Protein AF-A0A3S5DPB2-F1 (afdb_monomer_lite)

Radius of gyration: 10.89 Å; chains: 1; bounding box: 21×26×28 Å

InterPro domains:
  IPR018541 FtsK gamma domain [PF09397] (2-49)
  IPR018541 FtsK gamma domain [SM00843] (2-52)
  IPR036388 Winged helix-like DNA-binding domain superfamily [G3DSA:1.10.10.10] (1-54)
  IPR036390 Winged helix DNA-binding domain superfamily [SSF46785] (2-51)
  IPR050206 FtsK/SpoIIIE/SftA cell division and DNA translocation [PTHR22683] (1-51)

Secondary structure (DSSP, 8-state):
-----EE-HHHHHHHHT--HHHHHHHHHHHHHTTSBPSPPTTS-EEB-SPPS--

Foldseek 3Di:
DDPPQKDALVVQCVVVVDDSVVSVVVVVVCCVVVQWDPQDPVRIIGGPDDDPDD

Sequence (54 aa):
MTEKRKASISGVQRQFRIGYNRAARIVEQMEAQGIVSEQGHNGNREVLAPPPFE

Structure (mmCIF, N/CA/C/O backbone):
data_AF-A0A3S5DPB2-F1
#
_entry.id   AF-A0A3S5DPB2-F1
#
loop_
_atom_site.group_PDB
_atom_site.id
_atom_site.type_symbol
_atom_site.label_atom_id
_atom_site.label_alt_id
_atom_site.label_comp_id
_atom_site.label_asym_id
_atom_site.label_entity_id
_atom_site.label_seq_id
_atom_site.pdbx_PDB_ins_code
_atom_s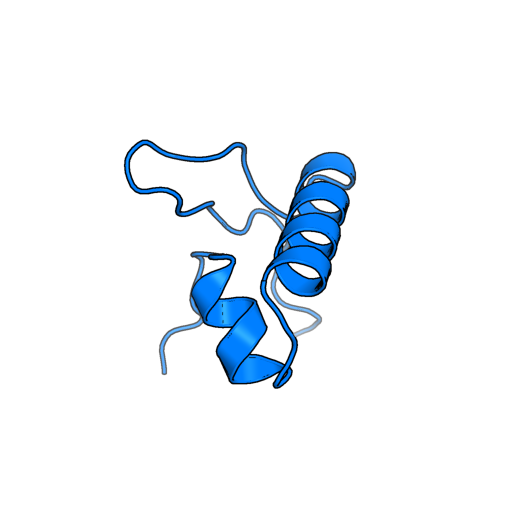ite.Cartn_x
_atom_site.Cartn_y
_atom_site.Cartn_z
_atom_site.occupancy
_atom_site.B_iso_or_equiv
_atom_site.auth_seq_id
_atom_site.auth_comp_id
_atom_site.auth_asym_id
_atom_site.auth_atom_id
_atom_site.pdbx_PDB_model_num
ATOM 1 N N . MET A 1 1 ? 3.974 17.982 -7.705 1.00 33.22 1 MET A N 1
ATOM 2 C CA . MET A 1 1 ? 4.560 17.494 -6.436 1.00 33.22 1 MET A CA 1
ATOM 3 C C . MET A 1 1 ? 4.292 16.006 -6.357 1.00 33.22 1 MET A C 1
ATOM 5 O O . MET A 1 1 ? 3.136 15.640 -6.247 1.00 33.22 1 MET A O 1
ATOM 9 N N . THR A 1 2 ? 5.342 15.205 -6.549 1.00 37.25 2 THR A N 1
ATOM 10 C CA . THR A 1 2 ? 5.369 13.730 -6.605 1.00 37.25 2 THR A CA 1
ATOM 11 C C . THR A 1 2 ? 4.016 13.020 -6.492 1.00 37.25 2 THR A C 1
ATOM 13 O O . THR A 1 2 ? 3.586 12.619 -5.412 1.00 37.25 2 THR A O 1
ATOM 16 N N . GLU A 1 3 ? 3.405 12.806 -7.657 1.00 52.09 3 GLU A N 1
ATOM 17 C CA . GLU A 1 3 ? 2.562 11.656 -7.977 1.00 52.09 3 GLU A CA 1
ATOM 18 C C . GLU A 1 3 ? 3.308 10.399 -7.525 1.00 52.09 3 GLU A C 1
ATOM 20 O O . GLU A 1 3 ? 4.144 9.852 -8.247 1.00 52.09 3 GLU A O 1
ATOM 25 N N . LYS A 1 4 ? 3.164 9.997 -6.260 1.00 59.50 4 LYS A N 1
ATOM 26 C CA . LYS A 1 4 ? 3.952 8.879 -5.748 1.00 59.50 4 LYS A CA 1
ATOM 27 C C . LYS A 1 4 ? 3.445 7.616 -6.429 1.00 59.50 4 LYS A C 1
ATOM 29 O O . LYS A 1 4 ? 2.542 6.960 -5.930 1.00 59.50 4 LYS A O 1
ATOM 34 N N . ARG A 1 5 ? 4.129 7.221 -7.504 1.00 71.31 5 ARG A N 1
ATOM 35 C CA . ARG A 1 5 ? 4.073 5.910 -8.174 1.00 71.31 5 ARG A CA 1
ATOM 36 C C . ARG A 1 5 ? 4.469 4.750 -7.242 1.00 71.31 5 ARG A C 1
ATOM 38 O O . ARG A 1 5 ? 4.757 3.657 -7.704 1.00 71.31 5 ARG A O 1
ATOM 45 N N . LYS A 1 6 ? 4.541 4.986 -5.926 1.00 77.88 6 LYS A N 1
ATOM 46 C CA . LYS A 1 6 ? 4.931 4.030 -4.894 1.00 77.88 6 LYS A CA 1
ATOM 47 C C . LYS A 1 6 ? 3.863 3.994 -3.805 1.00 77.88 6 LYS A C 1
ATOM 49 O O . LYS A 1 6 ? 3.636 5.001 -3.131 1.00 77.88 6 LYS A O 1
ATOM 54 N N . ALA A 1 7 ? 3.257 2.830 -3.612 1.00 84.56 7 ALA A N 1
ATOM 55 C CA . ALA A 1 7 ? 2.301 2.543 -2.556 1.00 84.56 7 ALA A CA 1
ATOM 56 C C . ALA A 1 7 ? 2.979 1.764 -1.420 1.00 84.56 7 ALA A C 1
ATOM 58 O O . ALA A 1 7 ? 3.583 0.715 -1.627 1.00 84.56 7 ALA A O 1
ATOM 59 N N . SER A 1 8 ? 2.840 2.257 -0.191 1.00 90.69 8 SER A N 1
ATOM 60 C CA . SER A 1 8 ? 3.293 1.562 1.020 1.00 90.69 8 SER A CA 1
ATOM 61 C C . SER A 1 8 ? 2.192 1.554 2.064 1.00 90.69 8 SER A C 1
ATOM 63 O O . SER A 1 8 ? 1.440 2.523 2.188 1.00 90.69 8 SER A O 1
ATOM 65 N N . ILE A 1 9 ? 2.164 0.502 2.885 1.00 93.19 9 ILE A N 1
ATOM 66 C CA . ILE A 1 9 ? 1.226 0.379 4.009 1.00 93.19 9 ILE A CA 1
ATOM 67 C C . ILE A 1 9 ? 1.355 1.596 4.934 1.00 93.19 9 ILE A C 1
ATOM 69 O O . ILE A 1 9 ? 0.359 2.243 5.243 1.00 93.19 9 ILE A O 1
ATOM 73 N N . SER A 1 10 ? 2.583 1.994 5.290 1.00 92.88 10 SER A N 1
ATOM 74 C CA . SER A 1 10 ? 2.808 3.168 6.147 1.00 92.88 10 SER A CA 1
ATOM 75 C C . SER A 1 10 ? 2.346 4.487 5.506 1.00 92.88 10 SER A C 1
ATOM 77 O O . SER A 1 10 ? 1.904 5.395 6.210 1.00 92.88 10 SER A O 1
ATOM 79 N N . GLY A 1 11 ? 2.416 4.604 4.174 1.00 91.44 11 GLY A N 1
ATOM 80 C CA . GLY A 1 11 ? 1.862 5.736 3.428 1.00 91.44 11 GLY A CA 1
ATOM 81 C C . GLY A 1 11 ? 0.344 5.807 3.552 1.00 91.44 11 GLY A C 1
ATOM 82 O O . GLY A 1 11 ? -0.186 6.848 3.940 1.00 91.44 11 GLY A O 1
ATOM 83 N N . VAL A 1 12 ? -0.329 4.677 3.327 1.00 92.31 12 VAL A N 1
ATOM 84 C CA . VAL A 1 12 ? -1.785 4.531 3.467 1.00 92.31 12 VAL A CA 1
ATOM 85 C C . VAL A 1 12 ? -2.229 4.817 4.906 1.00 92.31 12 VAL A C 1
ATOM 87 O O . VAL A 1 12 ? -3.191 5.555 5.117 1.00 92.31 12 VAL A O 1
ATOM 90 N N . GLN A 1 13 ? -1.491 4.331 5.911 1.00 95.31 13 GLN A N 1
ATOM 91 C CA . GLN A 1 13 ? -1.768 4.634 7.320 1.00 95.31 13 GLN A CA 1
ATOM 92 C C . GLN A 1 13 ? -1.802 6.140 7.593 1.00 95.31 13 GLN A C 1
ATOM 94 O O . GLN A 1 13 ? -2.737 6.622 8.225 1.00 95.31 13 GLN A O 1
ATOM 99 N N . ARG A 1 14 ? -0.799 6.889 7.118 1.00 94.69 14 ARG A N 1
ATOM 100 C CA . ARG A 1 14 ? -0.695 8.337 7.363 1.00 94.69 14 ARG A CA 1
ATOM 101 C C . ARG A 1 14 ? -1.742 9.130 6.588 1.00 94.69 14 ARG A C 1
ATOM 103 O O . ARG A 1 14 ? -2.343 10.040 7.151 1.00 94.69 14 ARG A O 1
ATOM 110 N N . GLN A 1 15 ? -1.964 8.776 5.324 1.00 91.75 15 GLN A N 1
ATOM 111 C CA . GLN A 1 15 ? -2.897 9.485 4.450 1.00 91.75 15 GLN A CA 1
ATOM 112 C C . GLN A 1 15 ? -4.346 9.339 4.923 1.00 91.75 15 GLN A C 1
ATOM 114 O O . GLN A 1 15 ? -5.075 10.325 4.969 1.00 91.75 15 GLN A O 1
ATOM 119 N N . PHE A 1 16 ? -4.745 8.132 5.326 1.00 93.12 16 PHE A N 1
ATOM 120 C CA . PHE A 1 16 ? -6.123 7.841 5.729 1.00 93.12 16 PHE A CA 1
ATOM 121 C C . PHE A 1 16 ? -6.323 7.787 7.248 1.00 93.12 16 PHE A C 1
ATOM 123 O O . PHE A 1 16 ? -7.445 7.589 7.705 1.00 93.12 16 PHE A O 1
ATOM 130 N N . ARG A 1 17 ? -5.255 7.971 8.039 1.00 96.81 17 ARG A N 1
ATOM 131 C CA . ARG A 1 17 ? -5.258 7.917 9.514 1.00 96.81 17 ARG A CA 1
ATOM 132 C C . ARG A 1 17 ? -5.858 6.615 10.057 1.00 96.81 17 ARG A C 1
ATOM 134 O O . ARG A 1 17 ? -6.725 6.620 10.927 1.00 96.81 17 ARG A O 1
ATOM 141 N N . ILE A 1 18 ? -5.380 5.488 9.535 1.00 96.75 18 ILE A N 1
ATOM 142 C CA . ILE A 1 18 ? -5.850 4.142 9.894 1.00 96.75 18 ILE A CA 1
ATOM 143 C C . ILE A 1 18 ? -4.728 3.266 10.461 1.00 96.75 18 ILE A C 1
ATOM 145 O O . ILE A 1 18 ? -3.545 3.478 10.193 1.00 96.75 18 ILE A O 1
ATOM 149 N N . GLY A 1 19 ? -5.113 2.253 11.242 1.00 97.50 19 GLY A N 1
ATOM 150 C CA . GLY A 1 19 ? -4.189 1.260 11.797 1.00 97.50 19 GLY A CA 1
ATOM 151 C C . GLY A 1 19 ? -3.584 0.331 10.737 1.00 97.50 19 GLY A C 1
ATOM 152 O O . GLY A 1 19 ? -4.131 0.172 9.643 1.00 97.50 19 GLY A O 1
ATOM 153 N N . TYR A 1 20 ? -2.473 -0.322 11.098 1.00 96.25 20 TYR A N 1
ATOM 154 C CA . TYR A 1 20 ? -1.677 -1.174 10.204 1.00 96.25 20 TYR A CA 1
ATOM 155 C C . TYR A 1 20 ? -2.510 -2.250 9.497 1.00 96.25 20 TYR A C 1
ATOM 157 O O . TYR A 1 20 ? -2.503 -2.309 8.274 1.00 96.25 20 TYR A O 1
ATOM 165 N N . ASN A 1 21 ? -3.307 -3.031 10.236 1.00 97.25 21 ASN A N 1
ATOM 166 C CA . ASN A 1 21 ? -4.095 -4.131 9.662 1.00 97.25 21 ASN A CA 1
ATOM 167 C C . ASN A 1 21 ? -5.094 -3.660 8.597 1.00 97.25 21 ASN A C 1
ATOM 169 O O . ASN A 1 21 ? -5.301 -4.334 7.592 1.00 97.25 21 ASN A O 1
ATOM 173 N N . ARG A 1 22 ? -5.715 -2.489 8.800 1.00 97.19 22 ARG A N 1
ATOM 174 C CA . ARG A 1 22 ? -6.642 -1.925 7.812 1.00 97.19 22 ARG A CA 1
ATOM 175 C C . ARG A 1 22 ? -5.883 -1.454 6.572 1.00 97.19 22 ARG A C 1
ATOM 177 O O . ARG A 1 22 ? -6.326 -1.725 5.464 1.00 97.19 22 ARG A O 1
ATOM 184 N N . ALA A 1 23 ? -4.743 -0.792 6.756 1.00 95.88 23 ALA A N 1
ATOM 185 C CA . ALA A 1 23 ? -3.905 -0.357 5.646 1.00 9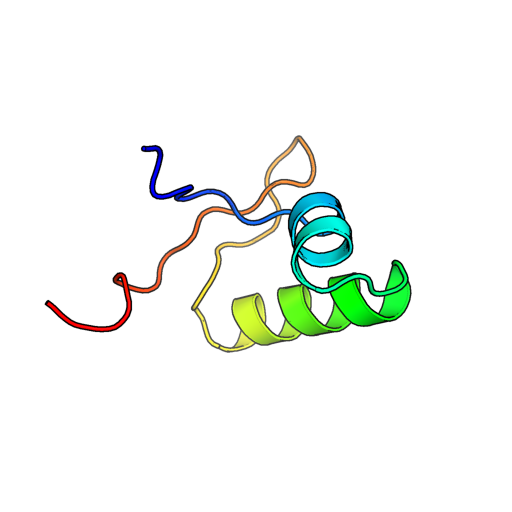5.88 23 ALA A CA 1
ATOM 186 C C . ALA A 1 23 ? -3.341 -1.543 4.843 1.00 95.88 23 ALA A C 1
ATOM 188 O O . ALA A 1 23 ? -3.358 -1.495 3.620 1.00 95.88 23 ALA A O 1
ATOM 189 N N . ALA A 1 24 ? -2.904 -2.617 5.507 1.00 94.31 24 ALA A N 1
ATOM 190 C CA . ALA A 1 24 ? -2.411 -3.832 4.860 1.00 94.31 24 ALA A CA 1
ATOM 191 C C . ALA A 1 24 ? -3.479 -4.466 3.957 1.00 94.31 24 ALA A C 1
ATOM 193 O O . ALA A 1 24 ? -3.216 -4.670 2.777 1.00 94.31 24 ALA A O 1
ATOM 194 N N . ARG A 1 25 ? -4.708 -4.644 4.468 1.00 96.00 25 ARG A N 1
ATOM 195 C CA . ARG A 1 25 ? -5.837 -5.176 3.683 1.00 96.00 25 ARG A CA 1
ATOM 196 C C . ARG A 1 25 ? -6.176 -4.324 2.466 1.00 96.00 25 ARG A C 1
ATOM 198 O O . ARG A 1 25 ? -6.460 -4.867 1.409 1.00 96.00 25 ARG A O 1
ATOM 205 N N . ILE A 1 26 ? -6.152 -2.998 2.609 1.00 94.25 26 ILE A N 1
ATOM 206 C CA . ILE A 1 26 ? -6.394 -2.095 1.475 1.00 94.25 26 ILE A CA 1
ATOM 207 C C . ILE A 1 26 ? -5.332 -2.321 0.400 1.00 94.25 26 ILE A C 1
ATOM 209 O O . ILE A 1 26 ? -5.668 -2.459 -0.769 1.00 94.25 26 ILE A O 1
ATOM 213 N N . VAL A 1 27 ? -4.057 -2.400 0.785 1.00 92.31 27 VAL A N 1
ATOM 214 C CA . VAL A 1 27 ? -2.973 -2.608 -0.181 1.00 92.31 27 VAL A CA 1
ATOM 215 C C . VAL A 1 27 ? -3.041 -3.999 -0.828 1.00 92.31 27 VAL A C 1
ATOM 217 O O . VAL A 1 27 ? -2.822 -4.100 -2.028 1.00 92.31 27 VAL A O 1
ATOM 220 N N . GLU A 1 28 ? -3.398 -5.048 -0.084 1.00 93.12 28 GLU A N 1
ATOM 221 C CA . GLU A 1 28 ? -3.644 -6.391 -0.641 1.00 93.12 28 GLU A CA 1
ATOM 222 C C . GLU A 1 28 ? -4.799 -6.395 -1.649 1.00 93.12 28 GLU A C 1
ATOM 224 O O . GLU A 1 28 ? -4.699 -7.007 -2.707 1.00 93.12 28 GLU A O 1
ATOM 229 N N . GLN A 1 29 ? -5.888 -5.677 -1.363 1.00 94.50 29 GLN A N 1
ATOM 230 C CA . GLN A 1 29 ? -6.996 -5.529 -2.308 1.00 94.50 29 GLN A CA 1
ATOM 231 C C . GLN A 1 29 ? -6.576 -4.758 -3.561 1.00 94.50 29 GLN A C 1
ATOM 233 O O . GLN A 1 29 ? -6.956 -5.142 -4.663 1.00 94.50 29 GLN A O 1
ATOM 238 N N . MET A 1 30 ? -5.770 -3.704 -3.409 1.00 92.38 30 MET A N 1
ATOM 239 C CA . MET A 1 30 ? -5.208 -2.974 -4.547 1.00 92.38 30 MET A CA 1
ATOM 240 C C . MET A 1 30 ? -4.315 -3.880 -5.408 1.00 92.38 30 MET A C 1
ATOM 242 O O . MET A 1 30 ? -4.351 -3.776 -6.629 1.00 92.38 30 MET A O 1
ATOM 246 N N . GLU A 1 31 ? -3.536 -4.773 -4.798 1.00 92.12 31 GLU A N 1
ATOM 247 C CA . GLU A 1 31 ? -2.689 -5.746 -5.502 1.00 92.12 31 GLU A CA 1
ATOM 248 C C . GLU A 1 31 ? -3.547 -6.769 -6.258 1.00 92.12 31 GLU A C 1
ATOM 250 O O . GLU A 1 31 ? -3.375 -6.956 -7.460 1.00 92.12 31 GLU A O 1
ATOM 255 N N . ALA A 1 32 ? -4.562 -7.335 -5.597 1.00 92.81 32 ALA A N 1
ATOM 256 C CA . ALA A 1 32 ? -5.505 -8.273 -6.210 1.00 92.81 32 ALA A CA 1
ATOM 257 C C . ALA A 1 32 ? -6.313 -7.660 -7.371 1.00 92.81 32 ALA A C 1
ATOM 259 O O . ALA A 1 32 ? -6.732 -8.370 -8.282 1.00 92.81 32 ALA A O 1
ATOM 260 N N . GLN A 1 33 ? -6.536 -6.344 -7.348 1.00 91.81 33 GLN A N 1
ATOM 261 C CA . GLN A 1 33 ? -7.196 -5.591 -8.419 1.00 91.81 33 GLN A CA 1
ATOM 262 C C . GLN A 1 33 ? -6.229 -5.117 -9.518 1.00 91.81 33 GLN A C 1
ATOM 264 O O . GLN A 1 33 ? -6.665 -4.458 -10.460 1.00 91.81 33 GLN A O 1
ATOM 269 N N . GLY A 1 34 ? -4.928 -5.407 -9.407 1.00 89.44 34 GLY A N 1
ATOM 270 C CA . GLY A 1 34 ? -3.912 -4.956 -10.363 1.00 89.44 34 GLY A CA 1
ATOM 271 C C . GLY A 1 34 ? -3.623 -3.451 -10.310 1.00 89.44 34 GLY A C 1
ATOM 272 O O . GLY A 1 34 ? -3.059 -2.895 -11.249 1.00 89.44 34 GLY A O 1
ATOM 273 N N . ILE A 1 35 ? -4.007 -2.768 -9.227 1.00 89.62 35 ILE A N 1
ATOM 274 C CA . ILE A 1 35 ? -3.772 -1.330 -9.015 1.00 89.62 35 ILE A CA 1
ATOM 275 C C . ILE A 1 35 ? -2.331 -1.082 -8.561 1.00 89.62 35 ILE A C 1
ATOM 277 O O . ILE A 1 35 ? -1.741 -0.053 -8.900 1.00 89.62 35 ILE A O 1
ATOM 281 N N . VAL A 1 36 ? -1.758 -2.011 -7.794 1.00 91.75 36 VAL A N 1
ATOM 282 C CA . VAL A 1 36 ? -0.357 -1.980 -7.353 1.00 91.75 36 VAL A CA 1
ATOM 283 C C . VAL A 1 36 ? 0.343 -3.291 -7.688 1.00 91.75 36 VAL A C 1
ATOM 285 O O . VAL A 1 36 ? -0.306 -4.326 -7.806 1.00 91.75 36 VAL A O 1
ATOM 288 N N . SER A 1 37 ? 1.665 -3.245 -7.832 1.00 91.06 37 SER A N 1
ATOM 289 C CA . SER A 1 37 ? 2.501 -4.428 -8.021 1.00 91.06 37 SER A CA 1
ATOM 290 C C . SER A 1 37 ? 2.556 -5.296 -6.764 1.00 91.06 37 SER A C 1
ATOM 292 O O . SER A 1 37 ? 2.207 -4.855 -5.664 1.00 91.06 37 SER A O 1
ATOM 294 N N . GLU A 1 38 ? 3.142 -6.481 -6.913 1.00 89.25 38 GLU A N 1
ATOM 295 C CA . GLU A 1 38 ? 3.642 -7.262 -5.784 1.00 89.25 38 GLU A CA 1
ATOM 296 C C . GLU A 1 38 ? 4.603 -6.444 -4.906 1.00 89.25 38 GLU A C 1
ATOM 298 O O . GLU A 1 38 ? 5.178 -5.422 -5.317 1.00 89.25 38 GLU A O 1
ATOM 303 N N . GLN A 1 39 ? 4.773 -6.897 -3.665 1.00 86.94 39 GLN A N 1
ATOM 304 C CA . GLN A 1 39 ? 5.670 -6.271 -2.701 1.00 86.94 39 GLN A CA 1
ATOM 305 C C . GLN A 1 39 ? 7.134 -6.336 -3.162 1.00 86.94 39 GLN A C 1
ATOM 307 O O . GLN A 1 39 ? 7.708 -7.410 -3.303 1.00 86.94 39 GLN A O 1
ATOM 312 N N . GLY A 1 40 ? 7.771 -5.173 -3.317 1.00 83.44 40 GLY A N 1
ATOM 313 C CA . GLY A 1 40 ? 9.206 -5.079 -3.568 1.00 83.44 40 GLY A CA 1
ATOM 314 C C . GLY A 1 40 ? 10.050 -5.322 -2.311 1.00 83.44 40 GLY A C 1
ATOM 315 O O . GLY A 1 40 ? 9.560 -5.287 -1.182 1.00 83.44 40 GLY A O 1
ATOM 316 N N . HIS A 1 41 ? 11.364 -5.470 -2.499 1.00 78.62 41 HIS A N 1
ATOM 317 C CA . HIS A 1 41 ? 12.345 -5.807 -1.452 1.00 78.62 41 HIS A CA 1
ATOM 318 C C . HIS A 1 41 ? 12.354 -4.911 -0.197 1.00 78.62 41 HIS A C 1
ATOM 320 O O . HIS A 1 41 ? 12.875 -5.313 0.838 1.00 78.62 41 HIS A O 1
ATOM 326 N N . ASN A 1 42 ? 11.811 -3.696 -0.265 1.00 80.56 42 ASN A N 1
ATOM 327 C CA . ASN A 1 42 ? 11.749 -2.743 0.848 1.00 80.56 42 ASN A CA 1
ATOM 328 C C . ASN A 1 42 ? 10.327 -2.561 1.414 1.00 80.56 42 ASN A C 1
ATOM 330 O O . ASN A 1 42 ? 10.056 -1.565 2.087 1.00 80.56 42 ASN A O 1
ATOM 334 N N . GLY A 1 43 ? 9.401 -3.474 1.105 1.00 76.19 43 GLY A N 1
ATOM 335 C CA . GLY A 1 43 ? 8.002 -3.394 1.537 1.00 76.19 43 GLY A CA 1
ATOM 336 C C . GLY A 1 43 ? 7.166 -2.357 0.777 1.00 76.19 43 GLY A C 1
ATOM 337 O O . GLY A 1 43 ? 6.027 -2.074 1.159 1.00 76.19 43 GLY A O 1
ATOM 338 N N . ASN A 1 44 ? 7.724 -1.762 -0.280 1.00 84.25 44 ASN A N 1
ATOM 339 C CA . ASN A 1 44 ? 7.061 -0.780 -1.131 1.00 84.25 44 ASN A CA 1
ATOM 340 C C . ASN A 1 44 ? 6.554 -1.464 -2.408 1.00 84.25 44 ASN A C 1
ATOM 342 O O . ASN A 1 44 ? 7.190 -2.387 -2.910 1.00 84.25 44 ASN A O 1
ATOM 346 N N . ARG A 1 45 ? 5.425 -1.000 -2.937 1.00 89.50 45 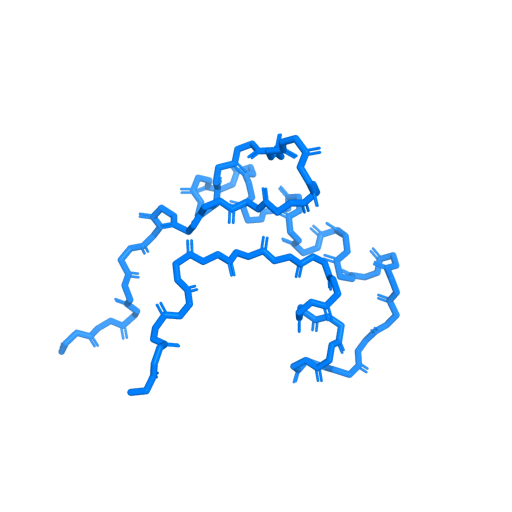ARG A N 1
ATOM 347 C CA . ARG A 1 45 ? 4.808 -1.491 -4.177 1.00 89.50 45 ARG A CA 1
ATOM 348 C C . ARG A 1 45 ? 4.775 -0.379 -5.211 1.00 89.50 45 ARG A 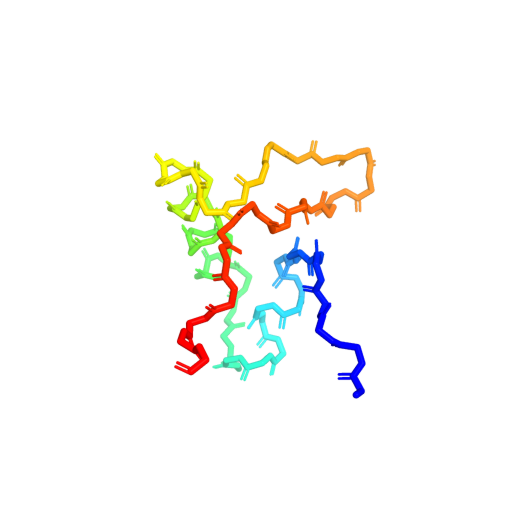C 1
ATOM 350 O O . ARG A 1 45 ? 4.699 0.793 -4.843 1.00 89.50 45 ARG A O 1
ATOM 357 N N . GLU A 1 46 ? 4.829 -0.721 -6.487 1.00 88.19 46 GLU A N 1
ATOM 358 C CA . GLU A 1 46 ? 4.644 0.237 -7.574 1.00 88.19 46 GLU A CA 1
ATOM 359 C C . GLU A 1 46 ? 3.152 0.425 -7.868 1.00 88.19 46 GLU A C 1
ATOM 361 O O . GLU A 1 46 ? 2.386 -0.529 -7.806 1.00 88.19 46 GLU A O 1
ATOM 366 N N . VAL A 1 47 ? 2.715 1.654 -8.150 1.00 87.19 47 VAL A N 1
ATOM 367 C CA . VAL A 1 47 ? 1.333 1.928 -8.577 1.00 87.19 47 VAL A CA 1
ATOM 368 C C . VAL A 1 47 ? 1.243 1.712 -10.084 1.00 87.19 47 VAL A C 1
ATOM 370 O O . VAL A 1 47 ? 1.891 2.424 -10.854 1.00 87.19 47 VAL A O 1
ATOM 373 N N . LEU A 1 48 ? 0.440 0.728 -10.482 1.00 85.88 48 LEU A N 1
ATOM 374 C CA . LEU A 1 48 ? 0.213 0.330 -11.870 1.00 85.88 48 LEU A CA 1
ATOM 375 C C . LEU A 1 48 ? -0.980 1.065 -12.484 1.00 85.88 48 LEU A C 1
ATOM 377 O O . LEU A 1 48 ? -0.989 1.327 -13.686 1.00 85.88 48 LEU A O 1
ATOM 381 N N . ALA A 1 49 ? -1.968 1.425 -11.661 1.00 81.25 49 ALA A N 1
ATOM 382 C CA . ALA A 1 49 ? -3.133 2.154 -12.136 1.00 81.25 49 ALA A CA 1
ATOM 383 C C . ALA A 1 49 ? -2.750 3.562 -12.635 1.00 81.25 49 ALA A C 1
ATOM 385 O O . ALA A 1 49 ? -1.939 4.247 -11.996 1.00 81.25 49 ALA A O 1
ATOM 386 N N . PRO A 1 50 ? -3.339 4.022 -13.754 1.00 73.50 50 PRO A N 1
ATOM 387 C CA . PRO A 1 50 ? -3.221 5.414 -14.163 1.00 73.50 50 PRO A CA 1
ATOM 388 C C . PRO A 1 50 ? -3.814 6.332 -13.075 1.00 73.50 50 PRO A C 1
ATOM 390 O O . PRO A 1 50 ? -4.710 5.906 -12.336 1.00 73.50 50 PRO A O 1
ATOM 393 N N . PRO A 1 51 ? -3.321 7.579 -12.938 1.00 67.38 51 PRO A N 1
ATOM 394 C CA .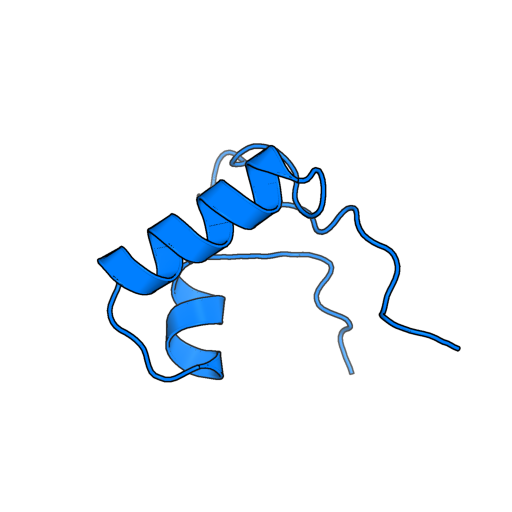 PRO A 1 51 ? -3.948 8.551 -12.049 1.00 67.38 51 PRO A CA 1
ATOM 395 C C . PRO A 1 51 ? -5.439 8.695 -12.410 1.00 67.38 51 PRO A C 1
ATOM 397 O O . PRO A 1 51 ? -5.788 8.622 -13.591 1.00 67.38 51 PRO A O 1
ATOM 400 N N . PRO A 1 52 ? -6.337 8.836 -11.418 1.00 61.88 52 PRO A N 1
ATOM 401 C CA . PRO A 1 52 ? -7.762 8.959 -11.690 1.00 61.88 52 PRO A CA 1
ATOM 402 C C . PRO A 1 52 ? -8.037 10.277 -12.426 1.00 61.88 52 PRO A C 1
ATOM 404 O O . PRO A 1 52 ? -8.043 11.323 -11.788 1.00 61.88 52 PRO A O 1
ATOM 407 N N . PHE A 1 53 ? -8.294 10.164 -13.735 1.00 59.94 53 PHE A N 1
ATOM 408 C CA . PHE A 1 53 ? -8.725 11.199 -14.689 1.00 59.94 53 PHE A CA 1
ATOM 409 C C . PHE A 1 53 ? -7.743 12.375 -14.910 1.00 59.94 53 PHE A C 1
ATOM 411 O O . PHE A 1 53 ? -7.402 13.103 -13.980 1.00 59.94 53 PHE A O 1
ATOM 418 N N . GLU A 1 54 ? -7.328 12.570 -16.170 1.00 49.34 54 GL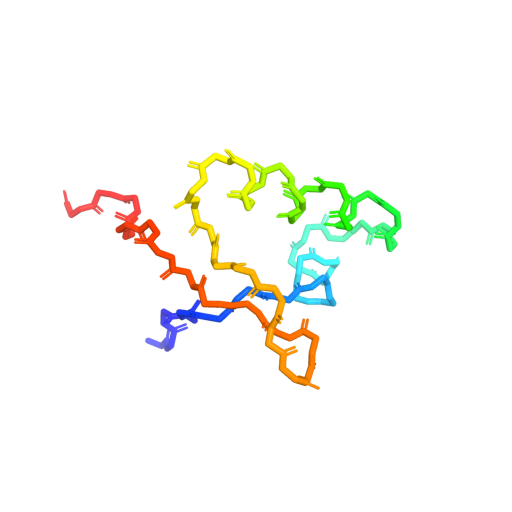U A N 1
ATOM 419 C CA . GLU A 1 54 ? -7.097 13.919 -16.725 1.00 49.34 54 GLU A CA 1
ATOM 420 C C . GLU A 1 54 ? -8.446 14.578 -17.041 1.00 49.34 54 GLU A C 1
ATOM 422 O O . GLU A 1 54 ? -9.369 13.842 -17.473 1.00 49.34 54 GLU A O 1
#

pLDDT: mean 84.21, std 15.14, range [33.22, 97.5]

Organism: Citrobacter koseri (NCBI:txid545)